Protein AF-A0A2I0R5F3-F1 (afdb_monomer)

Radius of gyration: 10.49 Å; Cα contacts (8 Å, |Δi|>4): 38; chains: 1; bounding box: 22×24×25 Å

Solvent-accessible surface area (backbone atoms only — not comparable to full-atom values): 3876 Å² total; per-residue (Å²): 136,90,73,86,53,88,83,39,100,62,53,73,67,55,51,53,50,51,52,51,52,26,62,77,72,68,45,89,41,68,66,63,56,68,74,51,60,70,73,65,57,52,72,41,78,94,49,26,69,62,55,49,52,52,49,51,57,52,72,74,101

pLDDT: mean 86.04, std 7.87, range [59.72, 94.56]

Organism: NCBI:txid2058658

Secondary structure (DSSP, 8-state):
-----TTS---HHHHHHHHHHHHHTT--SHHHHHTS-HHHHTT-TTTHHHHHHHHHHHHT-

Structure (mmCIF, N/CA/C/O backbone):
data_AF-A0A2I0R5F3-F1
#
_entry.id   AF-A0A2I0R5F3-F1
#
loop_
_atom_site.group_PDB
_atom_site.id
_atom_site.type_symbol
_atom_site.label_atom_id
_atom_site.label_alt_id
_atom_site.label_comp_id
_atom_site.label_asym_id
_atom_site.label_entity_id
_atom_site.label_seq_id
_atom_site.pdbx_PDB_ins_code
_atom_site.Cartn_x
_atom_site.Cartn_y
_atom_site.Cartn_z
_atom_site.occupancy
_atom_site.B_iso_or_equiv
_atom_site.auth_seq_id
_atom_site.auth_comp_id
_atom_site.auth_asym_id
_atom_site.auth_atom_id
_atom_site.pdbx_PDB_model_num
ATOM 1 N N . MET A 1 1 ? -2.785 -15.713 -2.660 1.00 59.72 1 MET A N 1
ATOM 2 C CA . MET A 1 1 ? -2.872 -14.498 -3.491 1.00 59.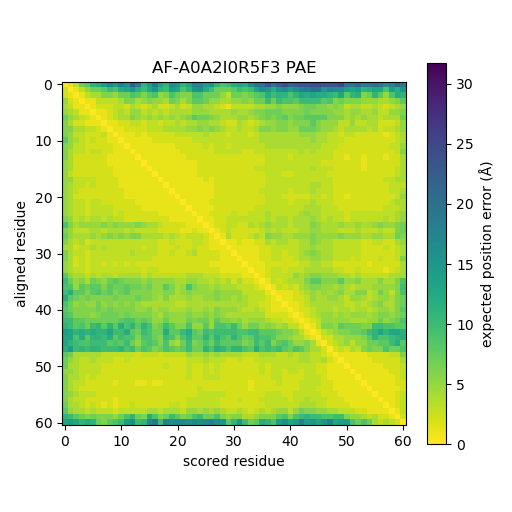72 1 MET A CA 1
ATOM 3 C C . MET A 1 1 ? -1.469 -14.249 -4.015 1.00 59.72 1 MET A C 1
ATOM 5 O O . MET A 1 1 ? -0.590 -14.081 -3.186 1.00 59.72 1 MET A O 1
ATOM 9 N N . HIS A 1 2 ? -1.206 -14.400 -5.316 1.00 61.88 2 HIS A N 1
ATOM 10 C CA . HIS A 1 2 ? 0.132 -14.122 -5.850 1.00 61.88 2 HIS A CA 1
ATOM 11 C C . HIS A 1 2 ? 0.120 -12.709 -6.416 1.00 61.88 2 HIS A C 1
ATOM 13 O O . HIS A 1 2 ? -0.559 -12.437 -7.405 1.00 61.88 2 HIS A O 1
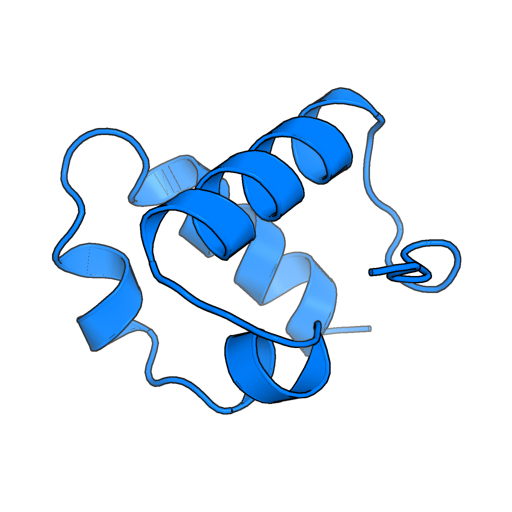ATOM 19 N N . THR A 1 3 ? 0.790 -11.811 -5.713 1.00 75.81 3 THR A N 1
ATOM 20 C CA . THR A 1 3 ? 0.818 -10.391 -6.016 1.00 75.81 3 THR A CA 1
ATOM 21 C C . THR A 1 3 ? 2.205 -10.084 -6.570 1.00 75.81 3 THR A C 1
ATOM 23 O O . THR A 1 3 ? 3.194 -10.244 -5.866 1.00 75.81 3 THR A O 1
ATOM 26 N N . ASP A 1 4 ? 2.295 -9.726 -7.850 1.00 84.06 4 ASP A N 1
ATOM 27 C CA . ASP A 1 4 ? 3.583 -9.498 -8.511 1.00 84.06 4 ASP A CA 1
ATOM 28 C C . ASP A 1 4 ? 4.062 -8.054 -8.297 1.00 84.06 4 ASP A C 1
ATOM 30 O O . ASP A 1 4 ? 3.489 -7.112 -8.850 1.00 84.06 4 ASP A O 1
ATOM 34 N N . PHE A 1 5 ? 5.120 -7.893 -7.498 1.00 87.88 5 PHE A N 1
ATOM 35 C CA . PHE A 1 5 ? 5.752 -6.603 -7.214 1.00 87.88 5 PHE A CA 1
ATOM 36 C C . PHE A 1 5 ? 6.944 -6.279 -8.124 1.00 87.88 5 PHE A C 1
ATOM 38 O O . PHE A 1 5 ? 7.499 -5.194 -8.004 1.00 87.88 5 PHE A O 1
ATOM 45 N N . SER A 1 6 ? 7.330 -7.161 -9.056 1.00 86.38 6 SER A N 1
ATOM 46 C CA . SER A 1 6 ? 8.568 -7.034 -9.853 1.00 86.38 6 SER A CA 1
ATOM 47 C C . SER A 1 6 ? 8.685 -5.744 -10.676 1.00 86.38 6 SER A C 1
ATOM 49 O O . SER A 1 6 ? 9.781 -5.353 -11.070 1.00 86.38 6 SER A O 1
ATOM 51 N N . LYS A 1 7 ? 7.557 -5.072 -10.931 1.00 86.56 7 LYS A N 1
ATOM 52 C CA . LYS A 1 7 ? 7.464 -3.821 -11.700 1.00 86.56 7 LYS A CA 1
ATOM 53 C C . LYS A 1 7 ? 7.615 -2.562 -10.852 1.00 86.56 7 LYS A C 1
ATOM 55 O O . LYS A 1 7 ? 7.811 -1.484 -11.399 1.00 86.56 7 LYS A O 1
ATOM 60 N N .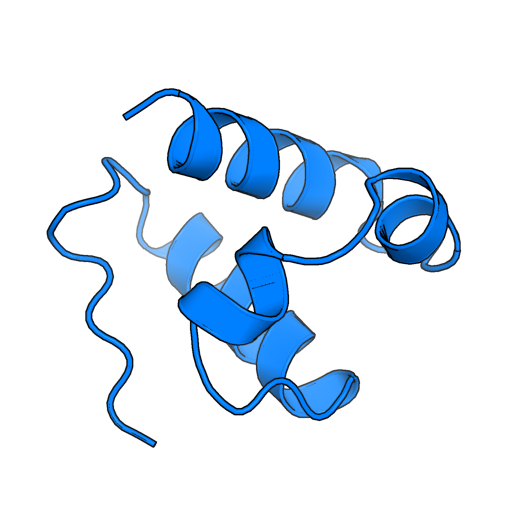 TYR A 1 8 ? 7.495 -2.691 -9.537 1.00 87.56 8 TYR A N 1
ATOM 61 C CA . TYR A 1 8 ? 7.639 -1.597 -8.594 1.00 87.56 8 TYR A CA 1
ATOM 62 C C . TYR A 1 8 ? 9.000 -1.789 -7.948 1.00 87.56 8 TYR A C 1
ATOM 64 O O . TYR A 1 8 ? 9.209 -2.798 -7.286 1.00 87.56 8 TYR A O 1
ATOM 72 N N . ASN A 1 9 ? 9.937 -0.874 -8.191 1.00 90.19 9 ASN A N 1
ATOM 73 C CA . ASN A 1 9 ? 11.302 -0.923 -7.659 1.00 90.19 9 ASN A CA 1
ATOM 74 C C . ASN A 1 9 ? 11.302 -0.820 -6.117 1.00 90.19 9 ASN A C 1
A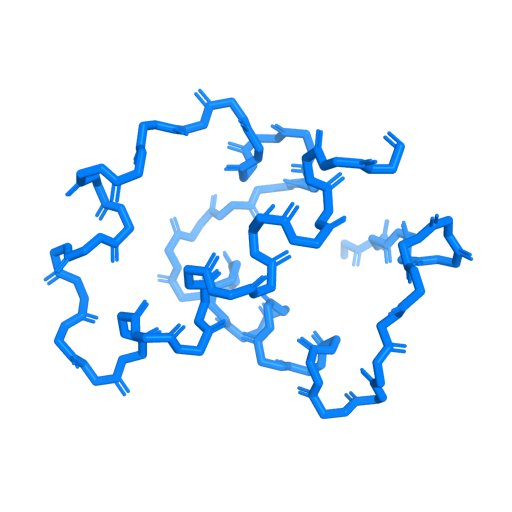TOM 76 O O . ASN A 1 9 ? 11.580 0.240 -5.554 1.00 90.19 9 ASN A O 1
ATOM 80 N N . LEU A 1 10 ? 10.901 -1.908 -5.464 1.00 91.88 10 LEU A N 1
ATOM 81 C CA . LEU A 1 10 ? 10.648 -2.034 -4.041 1.00 91.88 10 LEU A CA 1
ATOM 82 C C . LEU A 1 10 ? 11.693 -2.942 -3.417 1.00 91.88 10 LEU A C 1
AT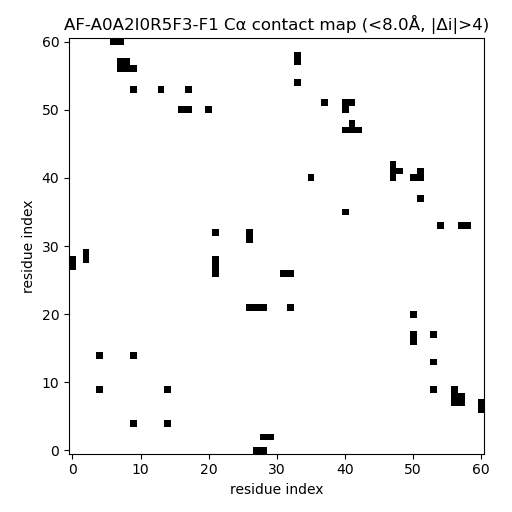OM 84 O O . LEU A 1 10 ? 12.064 -3.985 -3.964 1.00 91.88 10 LEU A O 1
ATOM 88 N N . GLU A 1 11 ? 12.125 -2.560 -2.228 1.00 94.56 11 GLU A N 1
ATOM 89 C CA . GLU A 1 11 ? 12.958 -3.410 -1.398 1.00 94.56 11 GLU A CA 1
ATOM 90 C C . GLU A 1 11 ? 12.137 -4.565 -0.813 1.00 94.56 11 GLU A C 1
ATOM 92 O O . GLU A 1 11 ? 10.913 -4.501 -0.679 1.00 94.56 11 GLU A O 1
ATOM 97 N N . LYS A 1 12 ? 12.814 -5.646 -0.412 1.00 93.25 12 LYS A N 1
ATOM 98 C CA . LYS A 1 12 ? 12.148 -6.817 0.180 1.00 93.25 12 LYS A CA 1
ATOM 99 C C . LYS A 1 12 ? 11.323 -6.454 1.421 1.00 93.25 12 LYS A C 1
ATOM 101 O O . LYS A 1 12 ? 10.261 -7.030 1.644 1.00 93.25 12 LYS A O 1
ATOM 106 N N . GLU A 1 13 ? 11.805 -5.511 2.225 1.00 93.25 13 GLU A N 1
ATOM 107 C CA . GLU A 1 13 ? 11.087 -5.022 3.405 1.00 93.25 13 GLU A CA 1
ATOM 108 C C . GLU A 1 13 ? 9.811 -4.266 3.023 1.00 93.25 13 GLU A C 1
ATOM 110 O O . GLU A 1 13 ? 8.766 -4.491 3.631 1.00 93.25 13 GLU A O 1
ATOM 115 N N . GLU A 1 14 ? 9.865 -3.451 1.966 1.00 93.75 14 GLU A N 1
ATOM 116 C CA . GLU A 1 14 ? 8.702 -2.738 1.433 1.00 93.75 14 GLU A CA 1
ATOM 117 C C . GLU A 1 14 ? 7.645 -3.711 0.909 1.00 93.75 14 GLU A C 1
ATOM 119 O O . GLU A 1 14 ? 6.465 -3.533 1.203 1.00 93.75 14 GLU A O 1
ATOM 124 N N . VAL A 1 15 ? 8.063 -4.772 0.204 1.00 93.62 15 VAL A N 1
ATOM 125 C CA . VAL A 1 15 ? 7.168 -5.846 -0.262 1.00 93.62 15 VAL A CA 1
ATOM 126 C C . VAL A 1 15 ? 6.479 -6.535 0.917 1.00 93.62 15 VAL A C 1
ATOM 128 O O . VAL A 1 15 ? 5.255 -6.626 0.946 1.00 93.62 15 VAL A O 1
ATOM 131 N N . ASN A 1 16 ? 7.235 -6.962 1.931 1.00 92.81 16 ASN A N 1
ATOM 132 C CA . ASN A 1 16 ? 6.651 -7.612 3.108 1.00 92.81 16 ASN A CA 1
ATOM 133 C C . ASN A 1 16 ? 5.662 -6.691 3.836 1.00 92.81 16 ASN A C 1
ATOM 135 O O . ASN A 1 16 ? 4.614 -7.132 4.310 1.00 92.81 16 ASN A O 1
ATOM 139 N N . MET A 1 17 ? 5.999 -5.405 3.931 1.00 92.44 17 MET A N 1
ATOM 140 C CA . MET A 1 17 ? 5.182 -4.406 4.603 1.00 92.44 17 MET A CA 1
ATOM 141 C C . MET A 1 17 ? 3.862 -4.169 3.871 1.00 92.44 17 MET A C 1
ATOM 143 O O . MET A 1 17 ? 2.800 -4.180 4.499 1.00 92.44 17 MET A O 1
ATOM 147 N N . ILE A 1 18 ? 3.905 -3.995 2.548 1.00 91.44 18 ILE A N 1
ATOM 148 C CA . ILE A 1 18 ? 2.688 -3.801 1.767 1.00 91.44 18 ILE A CA 1
ATOM 149 C C . ILE A 1 18 ? 1.844 -5.075 1.720 1.00 91.44 18 ILE A C 1
ATOM 151 O O . ILE A 1 18 ? 0.628 -4.980 1.826 1.00 91.44 18 ILE A O 1
ATOM 155 N N . GLU A 1 19 ? 2.444 -6.265 1.654 1.00 92.00 19 GLU A N 1
ATOM 156 C CA . GLU A 1 19 ? 1.706 -7.529 1.738 1.00 92.00 19 GLU A CA 1
ATOM 157 C C . GLU A 1 19 ? 0.997 -7.690 3.087 1.00 92.00 19 GLU A C 1
ATOM 159 O O . GLU A 1 19 ? -0.190 -8.020 3.119 1.00 92.00 19 GLU A O 1
ATOM 164 N N . ALA A 1 20 ? 1.680 -7.403 4.199 1.00 91.88 20 ALA A N 1
ATOM 165 C CA . ALA A 1 20 ? 1.081 -7.440 5.530 1.00 91.88 20 ALA A CA 1
ATOM 166 C C . ALA A 1 20 ? -0.074 -6.437 5.657 1.00 91.88 20 ALA A C 1
ATOM 168 O O . ALA A 1 20 ? -1.158 -6.789 6.125 1.00 91.88 20 ALA A O 1
ATOM 169 N N . PHE A 1 21 ? 0.122 -5.206 5.180 1.00 91.19 21 PHE A N 1
ATOM 170 C CA . PHE A 1 21 ? -0.930 -4.193 5.124 1.00 91.19 21 PHE A CA 1
ATOM 171 C C . PHE A 1 21 ? -2.112 -4.657 4.262 1.00 91.19 21 PHE A C 1
ATOM 173 O O . PHE A 1 21 ? -3.269 -4.561 4.672 1.00 91.19 21 PHE A O 1
ATOM 180 N N . MET A 1 22 ? -1.831 -5.220 3.086 1.00 90.44 22 MET A N 1
ATOM 181 C CA . MET A 1 22 ? -2.846 -5.732 2.175 1.00 90.44 22 MET A CA 1
ATOM 182 C C . MET A 1 22 ? -3.695 -6.831 2.819 1.00 90.44 22 MET A C 1
ATOM 184 O O . MET A 1 22 ? -4.919 -6.795 2.719 1.00 90.44 22 MET A O 1
ATOM 188 N N . LEU A 1 23 ? -3.060 -7.756 3.540 1.00 90.56 23 LEU A N 1
ATOM 189 C CA . LEU A 1 23 ? -3.734 -8.823 4.278 1.00 90.56 23 LEU A CA 1
ATOM 190 C C . LEU A 1 23 ? -4.587 -8.293 5.437 1.00 90.56 23 LEU A C 1
ATOM 192 O O . LEU A 1 23 ? -5.735 -8.708 5.581 1.00 90.56 23 LEU A O 1
ATOM 196 N N . LEU A 1 24 ? -4.056 -7.365 6.240 1.00 89.81 24 LEU A N 1
ATOM 197 C CA . LEU A 1 24 ? -4.755 -6.807 7.405 1.00 89.81 24 LEU A CA 1
ATOM 198 C C . LEU A 1 24 ? -6.029 -6.045 7.025 1.00 89.81 24 LEU A C 1
ATOM 200 O O . LEU A 1 24 ? -7.013 -6.078 7.762 1.00 89.81 24 LEU A O 1
ATOM 204 N N . TYR A 1 25 ? -6.013 -5.374 5.876 1.00 86.69 25 TYR A N 1
ATOM 205 C CA . TYR A 1 25 ? -7.100 -4.499 5.436 1.00 86.69 25 TYR A CA 1
ATOM 206 C C . TYR A 1 25 ? -7.901 -5.060 4.254 1.00 86.69 25 TYR A C 1
ATOM 208 O O . TYR A 1 25 ? -8.738 -4.360 3.687 1.00 86.69 25 TYR A O 1
ATOM 216 N N . GLY A 1 26 ? -7.689 -6.334 3.907 1.00 87.62 26 GLY A N 1
ATOM 217 C CA . GLY A 1 26 ? -8.518 -7.058 2.942 1.00 87.62 26 GLY A CA 1
ATOM 218 C C . GLY A 1 26 ? -8.335 -6.623 1.486 1.00 87.62 26 GLY A C 1
ATOM 219 O O . GLY A 1 26 ? -9.259 -6.754 0.683 1.00 87.62 26 GLY A O 1
ATOM 220 N N . TYR A 1 27 ? -7.160 -6.113 1.126 1.00 88.81 27 TYR A N 1
ATOM 221 C CA . TYR A 1 27 ? -6.832 -5.781 -0.255 1.00 88.81 27 TYR A CA 1
ATOM 222 C C . TYR A 1 27 ? -6.516 -7.051 -1.041 1.00 88.81 27 TYR A C 1
ATOM 224 O O . TYR A 1 27 ? -5.623 -7.813 -0.683 1.00 88.81 27 TYR A O 1
ATOM 232 N N . SER A 1 28 ? -7.237 -7.265 -2.140 1.00 87.12 28 SER A N 1
ATOM 233 C CA . SER A 1 28 ? -7.155 -8.487 -2.950 1.00 87.12 28 SER A CA 1
ATOM 234 C C . SER A 1 28 ? -6.148 -8.407 -4.104 1.00 87.12 28 SER A C 1
ATOM 236 O O . SER A 1 28 ? -5.890 -9.404 -4.779 1.00 87.12 28 SER A O 1
ATOM 238 N N . SER A 1 29 ? -5.582 -7.225 -4.370 1.00 90.12 29 SER A N 1
ATOM 239 C CA . SER A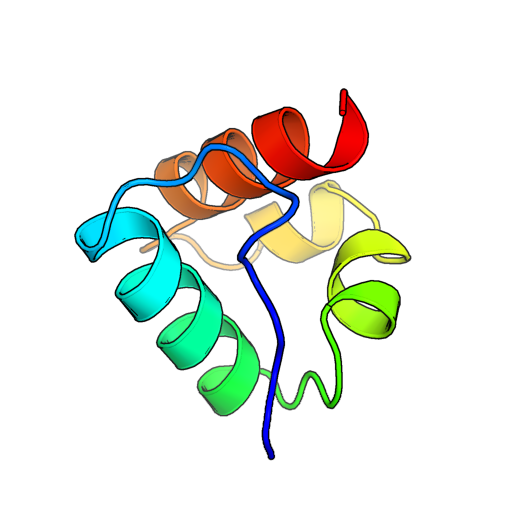 1 29 ? -4.573 -6.999 -5.417 1.00 90.12 29 SER A CA 1
ATOM 240 C C . SER A 1 29 ? -3.862 -5.651 -5.260 1.00 90.12 29 SER A C 1
ATOM 242 O O . SER A 1 29 ? -4.419 -4.726 -4.663 1.00 90.12 29 SER A O 1
ATOM 244 N N . ILE A 1 30 ? -2.679 -5.494 -5.871 1.00 89.88 30 ILE A N 1
ATOM 245 C CA . ILE A 1 30 ? -1.999 -4.185 -5.967 1.00 89.88 30 ILE A CA 1
ATOM 246 C C . ILE A 1 30 ? -2.919 -3.142 -6.598 1.00 89.88 30 ILE A C 1
ATOM 248 O O . ILE A 1 30 ? -2.988 -2.018 -6.119 1.00 89.88 30 ILE A O 1
ATOM 252 N N . LYS A 1 31 ? -3.681 -3.517 -7.633 1.00 89.62 31 LYS A N 1
ATOM 253 C CA . LYS A 1 31 ? -4.637 -2.611 -8.278 1.00 89.62 31 LYS A CA 1
ATOM 254 C C . LYS A 1 31 ? -5.648 -2.052 -7.272 1.00 89.62 31 LYS A C 1
ATOM 256 O O . LYS A 1 31 ? -5.807 -0.841 -7.195 1.00 89.62 31 LYS A O 1
ATOM 261 N N . SER A 1 32 ? -6.257 -2.918 -6.459 1.00 89.94 32 SER A N 1
ATOM 262 C CA . SER A 1 32 ? -7.219 -2.491 -5.430 1.00 89.94 32 SER A CA 1
ATOM 263 C C . SER A 1 32 ? -6.597 -1.590 -4.359 1.00 89.94 32 SER A C 1
ATOM 265 O O . SER A 1 32 ? -7.269 -0.708 -3.836 1.00 89.94 32 SER A O 1
ATOM 267 N N . PHE A 1 33 ? -5.313 -1.790 -4.054 1.00 90.19 33 PHE A N 1
ATOM 268 C CA . PHE A 1 33 ? -4.560 -0.919 -3.157 1.00 90.19 33 PHE A CA 1
ATOM 269 C C . PHE A 1 33 ? -4.285 0.451 -3.801 1.00 90.19 33 PHE A C 1
ATOM 271 O O . PHE A 1 33 ? -4.474 1.480 -3.161 1.00 90.19 33 PHE A O 1
ATOM 278 N N . LEU A 1 34 ? -3.896 0.485 -5.080 1.00 90.19 34 LEU A N 1
ATOM 279 C CA . LEU A 1 34 ? -3.560 1.722 -5.795 1.00 90.19 34 LEU A CA 1
ATOM 280 C C . LEU A 1 34 ? -4.778 2.588 -6.153 1.00 90.19 34 LEU A C 1
ATOM 282 O O . LEU A 1 34 ? -4.633 3.801 -6.302 1.00 90.19 34 LEU A O 1
ATOM 286 N N . GLU A 1 35 ? -5.971 2.002 -6.268 1.00 89.88 35 GLU A N 1
ATOM 287 C CA . GLU A 1 35 ? -7.231 2.726 -6.508 1.00 89.88 35 GLU A CA 1
ATOM 288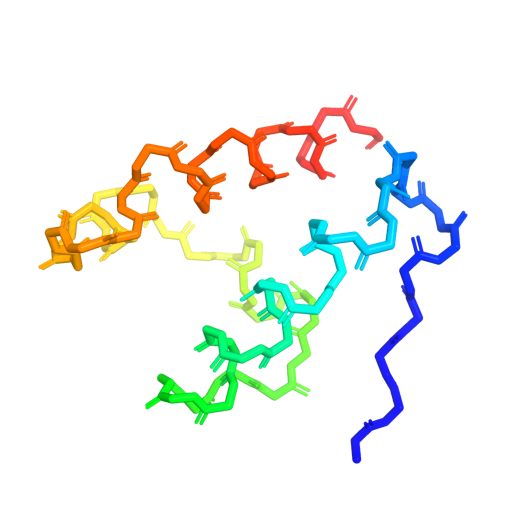 C C . GLU A 1 35 ? -7.744 3.488 -5.274 1.00 89.88 35 GLU A C 1
ATOM 290 O O . GLU A 1 35 ? -8.673 4.286 -5.387 1.00 89.88 35 GLU A O 1
ATOM 295 N N . LYS A 1 36 ? -7.148 3.268 -4.098 1.00 84.81 36 LYS A N 1
ATOM 296 C CA . LYS A 1 36 ? -7.544 3.936 -2.858 1.00 84.81 36 LYS A CA 1
ATOM 297 C C . LYS A 1 36 ? -7.029 5.361 -2.752 1.00 84.81 36 LYS A C 1
ATOM 299 O O . LYS A 1 36 ? -5.921 5.677 -3.184 1.00 84.81 36 LYS A O 1
ATOM 304 N N . ASP A 1 37 ? -7.813 6.191 -2.069 1.00 82.81 37 ASP A N 1
ATOM 305 C CA . ASP A 1 37 ? -7.382 7.524 -1.674 1.00 82.81 37 ASP A CA 1
ATOM 306 C C . ASP A 1 37 ? -6.307 7.458 -0.583 1.00 82.81 37 ASP A C 1
ATOM 308 O O . ASP A 1 37 ? -6.418 6.733 0.409 1.00 82.81 37 ASP A O 1
ATOM 312 N N . LEU A 1 38 ? -5.283 8.304 -0.720 1.00 80.81 38 LEU A N 1
ATOM 313 C CA . LEU A 1 38 ? -4.194 8.456 0.254 1.00 80.81 38 LEU A CA 1
ATOM 314 C C . LEU A 1 38 ? -4.689 8.802 1.666 1.00 80.81 38 LEU A C 1
ATOM 316 O O . LEU A 1 38 ? -4.050 8.436 2.650 1.00 80.81 38 LEU A O 1
ATOM 320 N N . SER A 1 39 ? -5.825 9.493 1.781 1.00 80.56 39 SER A N 1
ATOM 321 C CA . SER A 1 39 ? -6.454 9.813 3.067 1.00 80.56 39 SER A CA 1
ATOM 322 C C . SER A 1 39 ? -6.989 8.570 3.784 1.00 80.56 39 SER A C 1
ATOM 324 O O . SER A 1 39 ? -7.035 8.556 5.013 1.00 80.56 39 SER A O 1
ATOM 326 N N . GLU A 1 40 ? -7.360 7.511 3.054 1.00 81.19 40 GLU A N 1
ATOM 327 C CA . GLU A 1 40 ? -7.766 6.236 3.648 1.00 81.19 40 GLU A CA 1
ATOM 328 C C . GLU A 1 40 ? -6.561 5.484 4.208 1.00 81.19 40 GLU A C 1
ATOM 330 O O . GLU A 1 40 ? -6.636 4.976 5.323 1.00 81.19 40 GLU A O 1
ATOM 335 N N . LEU A 1 41 ? -5.425 5.513 3.505 1.00 79.12 41 LEU A N 1
ATOM 336 C CA . LEU A 1 41 ? -4.170 4.914 3.976 1.00 79.12 41 LEU A CA 1
ATOM 337 C C . LEU A 1 41 ? -3.656 5.584 5.263 1.00 79.12 41 LEU A C 1
ATOM 339 O O . LEU A 1 41 ? -3.127 4.919 6.151 1.00 79.12 41 LEU A O 1
ATOM 343 N N . GLN A 1 42 ? -3.873 6.894 5.410 1.00 78.31 42 GLN A N 1
ATOM 344 C CA . GLN A 1 42 ? -3.437 7.673 6.577 1.00 78.31 42 GLN A CA 1
ATOM 345 C C . GLN A 1 42 ? -4.224 7.390 7.864 1.00 78.31 42 GLN A C 1
ATOM 347 O O . GLN A 1 42 ? -3.774 7.773 8.947 1.00 78.31 42 GLN A O 1
ATOM 352 N N . LYS A 1 43 ? -5.374 6.706 7.780 1.00 81.06 43 LYS A N 1
ATOM 353 C CA . LYS A 1 43 ? -6.162 6.307 8.960 1.00 81.06 43 LYS A CA 1
ATOM 354 C C . LYS A 1 43 ? -5.417 5.289 9.837 1.00 81.06 43 LYS A C 1
ATOM 356 O O . LYS A 1 43 ? -5.766 5.118 11.003 1.00 81.06 43 LYS A O 1
ATOM 361 N N . HIS A 1 44 ? -4.371 4.656 9.306 1.00 74.56 44 HIS A N 1
ATOM 362 C CA . HIS A 1 44 ? -3.595 3.610 9.966 1.00 74.56 44 HIS A CA 1
ATOM 363 C C . HIS A 1 44 ? -2.309 4.189 10.572 1.00 74.56 44 HIS A C 1
ATOM 365 O O . HIS A 1 44 ? -1.270 4.242 9.920 1.00 74.56 44 HIS A O 1
ATOM 371 N N . LYS A 1 45 ? -2.392 4.663 11.824 1.00 70.25 45 LYS A N 1
ATOM 372 C CA . LYS A 1 45 ? -1.322 5.430 12.497 1.00 70.25 45 LYS A CA 1
ATOM 373 C C . LYS A 1 45 ? 0.040 4.730 12.535 1.00 70.25 45 LYS A C 1
ATOM 375 O O . LYS A 1 45 ? 1.042 5.417 12.379 1.00 70.25 45 LYS A O 1
ATOM 380 N N . ASP A 1 46 ? 0.068 3.410 12.692 1.00 74.31 46 ASP A N 1
ATOM 381 C CA . ASP A 1 46 ? 1.317 2.665 12.912 1.00 74.31 46 ASP A CA 1
ATOM 382 C C . ASP A 1 46 ? 2.149 2.457 11.635 1.00 74.31 46 ASP A C 1
ATOM 384 O O . ASP A 1 46 ? 3.322 2.125 11.725 1.00 74.31 46 ASP A O 1
ATOM 388 N N . TRP A 1 47 ? 1.550 2.655 10.453 1.00 73.75 47 TRP A N 1
ATOM 389 C CA . TRP A 1 47 ? 2.172 2.347 9.153 1.00 73.75 47 TRP A CA 1
ATOM 390 C C . TRP A 1 47 ? 1.992 3.472 8.128 1.00 73.75 47 TRP A C 1
ATOM 392 O O . TRP A 1 47 ? 2.276 3.293 6.944 1.00 73.75 47 TRP A O 1
ATOM 402 N N . ASN A 1 48 ? 1.452 4.620 8.558 1.00 79.44 48 ASN A N 1
ATOM 403 C CA . ASN A 1 48 ? 1.028 5.704 7.672 1.00 79.44 48 ASN A CA 1
ATOM 404 C C . ASN A 1 48 ? 2.181 6.171 6.780 1.00 79.44 48 ASN A C 1
ATOM 406 O O . ASN A 1 48 ? 1.998 6.280 5.570 1.00 79.44 48 ASN A O 1
ATOM 410 N N . LEU A 1 49 ? 3.357 6.434 7.354 1.00 86.75 49 LEU A N 1
ATOM 411 C CA . LEU A 1 49 ? 4.448 7.056 6.613 1.00 86.75 49 LEU A CA 1
ATOM 412 C C . LEU A 1 49 ? 5.068 6.087 5.602 1.00 86.75 49 LEU A C 1
ATOM 414 O O . LEU A 1 49 ? 5.262 6.443 4.441 1.00 86.75 49 LEU A O 1
ATOM 418 N N . GLU A 1 50 ? 5.335 4.858 6.025 1.00 90.69 50 GLU A N 1
ATOM 419 C CA . GLU A 1 50 ? 5.985 3.839 5.217 1.00 90.69 50 GLU A CA 1
ATOM 420 C C . GLU A 1 50 ? 5.067 3.358 4.087 1.00 90.69 50 GLU A C 1
ATOM 422 O O . GLU A 1 50 ? 5.466 3.389 2.923 1.00 90.69 50 GLU A O 1
ATOM 427 N N . ILE A 1 51 ? 3.801 3.032 4.383 1.00 92.31 51 ILE A N 1
ATOM 428 C CA . ILE A 1 51 ? 2.824 2.629 3.356 1.00 92.31 51 ILE A CA 1
ATOM 429 C C . ILE A 1 51 ? 2.553 3.771 2.380 1.00 92.31 51 ILE A C 1
ATOM 431 O O . ILE A 1 51 ? 2.418 3.531 1.180 1.00 92.31 51 ILE A O 1
ATOM 435 N N . LYS A 1 52 ? 2.526 5.023 2.851 1.00 90.12 52 LYS A N 1
ATOM 436 C CA . LYS A 1 52 ? 2.391 6.194 1.978 1.00 90.12 52 LYS A CA 1
ATOM 437 C C . LYS A 1 52 ? 3.584 6.338 1.033 1.00 90.12 52 LYS A C 1
ATOM 439 O O . LYS A 1 52 ? 3.386 6.609 -0.152 1.00 90.12 52 LYS A O 1
ATOM 444 N N . ASN A 1 53 ? 4.807 6.151 1.525 1.00 91.25 53 ASN A N 1
ATOM 445 C CA . ASN A 1 53 ? 6.011 6.227 0.699 1.00 91.25 53 ASN A CA 1
ATOM 446 C C . ASN A 1 53 ? 6.035 5.116 -0.360 1.00 91.25 53 ASN A C 1
ATOM 448 O O . ASN A 1 53 ? 6.274 5.400 -1.535 1.00 91.25 53 ASN A O 1
ATOM 452 N N . ILE A 1 54 ? 5.707 3.881 0.034 1.00 93.19 54 ILE A N 1
ATOM 453 C CA . ILE A 1 54 ? 5.591 2.734 -0.876 1.00 93.19 54 ILE A CA 1
ATOM 454 C C . ILE A 1 54 ? 4.506 3.000 -1.928 1.00 93.19 54 ILE A C 1
ATOM 456 O O . ILE A 1 54 ? 4.762 2.864 -3.123 1.00 93.19 54 ILE A O 1
ATOM 460 N N . TYR A 1 55 ? 3.324 3.471 -1.514 1.00 92.25 55 TYR A N 1
ATOM 461 C CA . TYR A 1 55 ? 2.235 3.844 -2.421 1.00 92.25 55 TYR A CA 1
ATOM 462 C C . TYR A 1 55 ? 2.701 4.857 -3.473 1.00 92.25 55 TYR A C 1
ATOM 464 O O . TYR A 1 55 ? 2.465 4.661 -4.663 1.00 92.25 55 TYR A O 1
ATOM 472 N N . HIS A 1 56 ? 3.397 5.924 -3.064 1.00 91.38 56 HIS A N 1
ATOM 473 C CA . HIS A 1 56 ? 3.904 6.933 -3.995 1.00 91.38 56 HIS A CA 1
ATOM 474 C C . HIS A 1 56 ? 4.941 6.369 -4.972 1.00 91.38 56 HIS A C 1
ATOM 476 O O . HIS A 1 56 ? 4.846 6.665 -6.164 1.00 91.38 56 HIS A O 1
ATOM 482 N N . LYS A 1 57 ? 5.880 5.531 -4.504 1.00 91.38 57 LYS A N 1
ATOM 483 C CA . LYS A 1 57 ? 6.826 4.820 -5.383 1.00 91.38 57 LYS A CA 1
ATOM 484 C C . L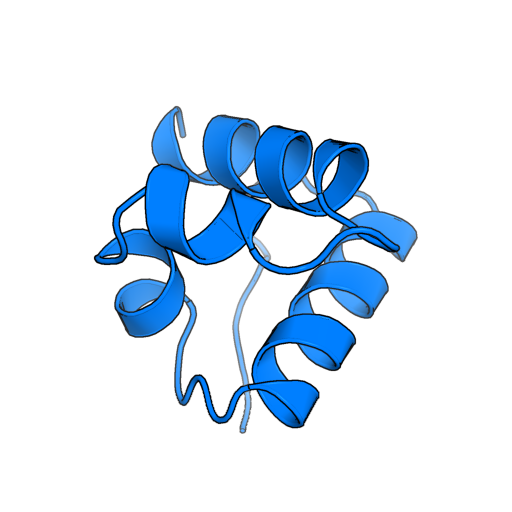YS A 1 57 ? 6.085 3.987 -6.430 1.00 91.38 57 LYS A C 1
ATOM 486 O O . LYS A 1 57 ? 6.438 4.021 -7.604 1.00 91.38 57 LYS A O 1
ATOM 491 N N . MET A 1 58 ? 5.034 3.281 -6.011 1.00 91.62 58 MET A N 1
ATOM 492 C CA . MET A 1 58 ? 4.256 2.414 -6.892 1.00 91.62 58 MET A CA 1
ATOM 493 C C . MET A 1 58 ? 3.388 3.183 -7.897 1.00 91.62 58 MET A C 1
ATOM 495 O O . MET A 1 58 ? 3.238 2.737 -9.029 1.00 91.62 58 MET A O 1
ATOM 499 N N . LYS A 1 59 ? 2.815 4.330 -7.507 1.00 87.56 59 LYS A N 1
ATOM 500 C CA . LYS A 1 59 ? 1.953 5.163 -8.371 1.00 87.56 59 LYS A CA 1
ATOM 501 C C . LYS A 1 59 ? 2.727 6.041 -9.358 1.00 87.56 59 LYS A C 1
ATOM 503 O O . LYS A 1 59 ? 2.121 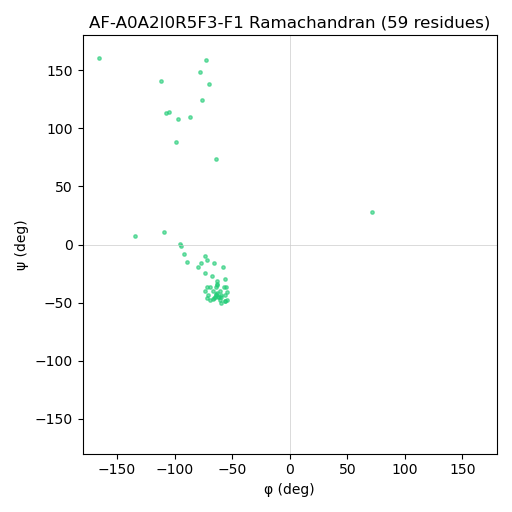6.548 -10.298 1.00 87.56 59 LYS A O 1
ATOM 508 N N . GLY A 1 60 ? 4.015 6.273 -9.100 1.00 80.00 60 GLY A N 1
ATOM 509 C CA . GLY A 1 60 ? 4.919 7.048 -9.953 1.00 80.00 60 GLY A CA 1
ATOM 510 C C . GLY A 1 60 ? 5.761 6.221 -10.933 1.00 80.00 60 GLY A C 1
ATOM 511 O O . GLY A 1 60 ? 6.567 6.822 -11.640 1.00 80.00 60 GLY A O 1
ATOM 512 N N . CYS A 1 61 ? 5.607 4.889 -10.948 1.00 66.19 61 CYS A N 1
ATOM 513 C CA . CYS A 1 61 ? 6.211 3.972 -11.927 1.00 66.19 61 CYS A CA 1
ATOM 514 C C . CYS A 1 61 ? 5.350 3.819 -13.187 1.00 66.19 61 CYS A C 1
ATOM 516 O O . CYS A 1 61 ? 4.103 3.831 -13.061 1.00 66.19 61 CYS A O 1
#

Foldseek 3Di:
DDEDCVVQPDDPVLVVLVVVVCVVVVPPYPVSVLPDDLVVLCVDPVCSPSPSVSSVSVVVD

Sequence (61 aa):
MHTDFSKYNLEKEEVNMIEAFMLLYGYSSIKSFLEKDLSELQKHKDWNLEIKNIYHKMKGC

Mean predicted aligned error: 4.14 Å